Protein AF-A0A931FEJ0-F1 (afdb_monomer)

Organism: NCBI:txid2789292

pLDDT: mean 71.98, std 15.09, range [36.03, 87.62]

Structure (mmCIF, N/CA/C/O backbone):
data_AF-A0A931FEJ0-F1
#
_entry.id   AF-A0A931FEJ0-F1
#
loop_
_atom_site.group_PDB
_atom_site.id
_atom_site.type_symbol
_atom_site.label_atom_id
_atom_site.label_alt_id
_atom_site.label_comp_id
_atom_site.label_asym_id
_atom_site.label_entity_id
_atom_site.label_seq_id
_atom_site.pdbx_PDB_ins_code
_atom_site.Cartn_x
_atom_site.Cartn_y
_atom_site.Cartn_z
_atom_site.occupancy
_atom_site.B_iso_or_equiv
_atom_site.auth_seq_id
_atom_site.auth_comp_id
_atom_site.auth_asym_id
_atom_site.auth_atom_id
_atom_site.pdbx_PDB_model_num
ATOM 1 N N . MET A 1 1 ? 5.966 -10.822 9.585 1.00 44.88 1 MET A N 1
ATOM 2 C CA . MET A 1 1 ? 5.069 -10.054 10.484 1.00 44.88 1 MET A CA 1
ATOM 3 C C . MET A 1 1 ? 3.908 -9.532 9.652 1.00 44.88 1 MET A C 1
ATOM 5 O O . MET A 1 1 ? 4.157 -8.974 8.595 1.00 44.88 1 MET A O 1
ATOM 9 N N . ALA A 1 2 ? 2.661 -9.777 10.062 1.00 44.91 2 ALA A N 1
ATOM 10 C CA . ALA A 1 2 ? 1.478 -9.426 9.276 1.00 44.91 2 ALA A CA 1
ATOM 11 C C . ALA A 1 2 ? 1.126 -7.939 9.456 1.00 44.91 2 ALA A C 1
ATOM 13 O O . ALA A 1 2 ? 0.591 -7.557 10.491 1.00 44.91 2 ALA A O 1
ATOM 14 N N . LEU A 1 3 ? 1.404 -7.107 8.449 1.00 54.06 3 LEU A N 1
ATOM 15 C CA . LEU A 1 3 ? 1.055 -5.674 8.424 1.00 54.06 3 LEU A CA 1
ATOM 16 C C . LEU A 1 3 ? -0.394 -5.403 7.982 1.00 54.06 3 LEU A C 1
ATOM 18 O O . LEU A 1 3 ? -0.808 -4.251 7.878 1.00 54.06 3 LEU A O 1
ATOM 22 N N . ARG A 1 4 ? -1.204 -6.463 7.833 1.00 47.66 4 ARG A N 1
ATOM 23 C CA . ARG A 1 4 ? -2.661 -6.394 7.617 1.00 47.66 4 ARG A CA 1
ATOM 24 C C . ARG A 1 4 ? -3.429 -5.463 8.586 1.00 47.66 4 ARG A C 1
ATOM 26 O O . ARG A 1 4 ? -4.486 -4.996 8.170 1.00 47.66 4 ARG A O 1
ATOM 33 N N . PRO A 1 5 ? -2.977 -5.149 9.824 1.00 52.06 5 PRO A N 1
ATOM 34 C CA . PRO A 1 5 ? -3.698 -4.200 10.676 1.00 52.06 5 PRO A CA 1
ATOM 35 C C . PRO A 1 5 ? -3.537 -2.724 10.284 1.00 52.06 5 PRO A C 1
ATOM 37 O O . PRO A 1 5 ? -4.418 -1.935 10.604 1.00 52.06 5 PRO A O 1
ATOM 40 N N . LEU A 1 6 ? -2.433 -2.324 9.638 1.00 55.00 6 LEU A N 1
ATOM 41 C CA . LEU A 1 6 ? -2.099 -0.895 9.479 1.00 55.00 6 LEU A CA 1
ATOM 42 C C . LEU A 1 6 ? -2.896 -0.199 8.376 1.00 55.00 6 LEU A C 1
ATOM 44 O O . LEU A 1 6 ? -3.106 1.007 8.438 1.00 55.00 6 LEU A O 1
ATOM 48 N N . ALA A 1 7 ? -3.378 -0.967 7.404 1.00 55.38 7 ALA A N 1
ATOM 49 C CA . ALA A 1 7 ? -4.186 -0.480 6.298 1.00 55.38 7 ALA A CA 1
ATOM 50 C C . ALA A 1 7 ? -5.572 -1.149 6.323 1.00 55.38 7 ALA A C 1
ATOM 52 O O . ALA A 1 7 ? -6.057 -1.645 5.308 1.00 55.38 7 ALA A O 1
ATOM 53 N N . HIS A 1 8 ? -6.196 -1.245 7.505 1.00 61.62 8 HIS A N 1
ATOM 54 C CA . HIS A 1 8 ? -7.490 -1.910 7.661 1.00 61.62 8 HIS A CA 1
ATOM 55 C C . HIS A 1 8 ? -8.558 -1.221 6.792 1.00 61.62 8 HIS A C 1
ATOM 57 O O . HIS A 1 8 ? -8.996 -0.106 7.074 1.00 61.62 8 HIS A O 1
ATOM 63 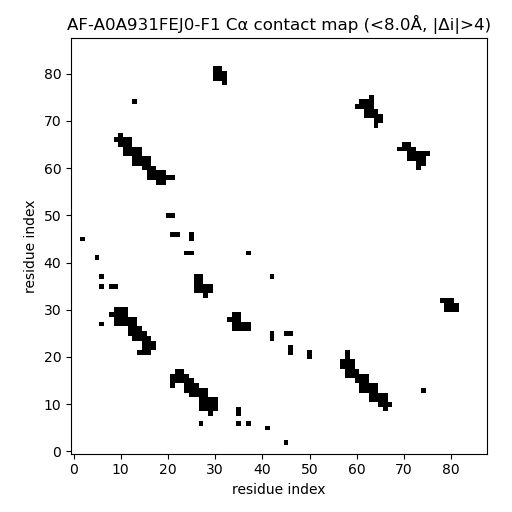N N . GLY A 1 9 ? -8.950 -1.889 5.706 1.00 65.62 9 GLY A N 1
ATOM 64 C CA . GLY A 1 9 ? -9.893 -1.380 4.710 1.00 65.62 9 GLY A CA 1
ATOM 65 C C . GLY A 1 9 ? -9.257 -0.763 3.461 1.00 65.62 9 GLY A C 1
ATOM 66 O O . GLY A 1 9 ? -9.993 -0.463 2.528 1.00 65.62 9 GLY A O 1
ATOM 67 N N . ALA A 1 10 ? -7.933 -0.603 3.401 1.00 71.94 10 ALA A N 1
ATOM 68 C CA . ALA A 1 10 ? -7.252 -0.244 2.164 1.00 71.94 10 ALA A CA 1
ATOM 69 C C . ALA A 1 10 ? -7.095 -1.478 1.265 1.00 71.94 10 ALA A C 1
ATOM 71 O O . ALA A 1 10 ? -6.752 -2.564 1.732 1.00 71.94 10 ALA A O 1
ATOM 72 N N . ALA A 1 11 ? -7.329 -1.290 -0.026 1.00 80.31 11 ALA A N 1
ATOM 73 C CA . ALA A 1 11 ? -7.077 -2.272 -1.070 1.00 80.31 11 ALA A CA 1
ATOM 74 C C . ALA A 1 11 ? -5.813 -1.936 -1.871 1.00 80.31 11 ALA A C 1
ATOM 76 O O . ALA A 1 11 ? -5.142 -2.841 -2.353 1.00 80.31 11 ALA A O 1
ATOM 77 N N . TRP A 1 12 ? -5.464 -0.651 -1.965 1.00 82.06 12 TRP A N 1
ATOM 78 C CA . TRP A 1 12 ? -4.367 -0.166 -2.793 1.00 82.06 12 TRP A CA 1
ATOM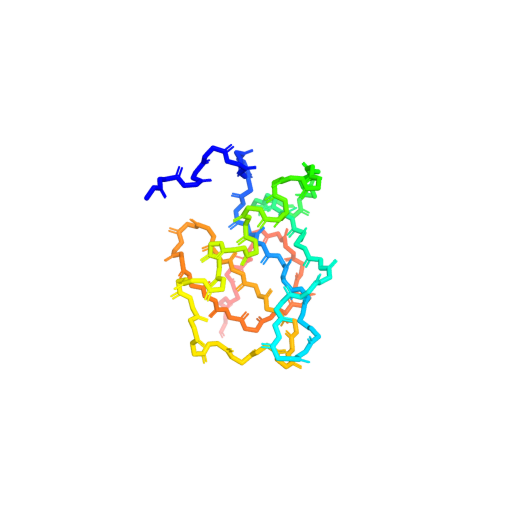 79 C C . TRP A 1 12 ? -3.510 0.839 -2.043 1.00 82.06 12 TRP A C 1
ATOM 81 O O . TRP A 1 12 ? -4.029 1.660 -1.285 1.00 82.06 12 TRP A O 1
ATOM 91 N N . LEU A 1 13 ? -2.208 0.812 -2.300 1.00 85.12 13 LEU A N 1
ATOM 92 C CA . LEU A 1 13 ? -1.284 1.865 -1.902 1.00 85.12 13 LEU A CA 1
ATOM 93 C C . LEU A 1 13 ? -0.713 2.528 -3.143 1.00 85.12 13 LEU A C 1
ATOM 95 O O . LEU A 1 13 ? -0.144 1.848 -3.989 1.00 85.12 13 LEU A O 1
ATOM 99 N N . ARG A 1 14 ? -0.811 3.850 -3.224 1.00 86.12 14 ARG A N 1
ATOM 100 C CA . ARG A 1 14 ? -0.004 4.649 -4.144 1.00 86.12 14 ARG A CA 1
ATOM 101 C C . ARG A 1 14 ? 1.289 5.019 -3.443 1.00 86.12 14 ARG A C 1
ATOM 103 O O . ARG A 1 14 ? 1.265 5.595 -2.353 1.00 86.12 14 ARG A O 1
ATOM 110 N N . LEU A 1 15 ? 2.394 4.696 -4.086 1.00 84.94 15 LEU A N 1
ATOM 111 C CA . LEU A 1 15 ? 3.748 4.952 -3.642 1.00 84.94 15 LEU A CA 1
ATOM 112 C C . LEU A 1 15 ? 4.337 6.004 -4.569 1.00 84.94 15 LEU A C 1
ATOM 114 O O . LEU A 1 15 ? 4.475 5.772 -5.772 1.00 84.94 15 LEU A O 1
ATOM 118 N N . ARG A 1 16 ? 4.675 7.166 -4.009 1.00 76.38 16 ARG A N 1
ATOM 119 C CA . ARG A 1 16 ? 5.528 8.129 -4.701 1.00 76.38 16 ARG A CA 1
ATOM 120 C C . ARG A 1 16 ? 6.978 7.824 -4.401 1.00 76.38 16 ARG A C 1
ATOM 122 O O . ARG A 1 16 ? 7.386 7.768 -3.238 1.00 76.38 16 ARG A O 1
ATOM 129 N N . ALA A 1 17 ? 7.731 7.639 -5.467 1.00 67.81 17 ALA A N 1
ATOM 130 C CA . ALA A 1 17 ? 9.142 7.370 -5.399 1.00 67.81 17 ALA A CA 1
ATOM 131 C C . ALA A 1 17 ? 9.947 8.619 -5.777 1.00 67.81 17 ALA A C 1
ATOM 133 O O . ALA A 1 17 ? 9.633 9.279 -6.764 1.00 67.81 17 ALA A O 1
ATOM 134 N N . ASP A 1 18 ? 10.973 8.920 -4.983 1.00 65.06 18 ASP A N 1
ATOM 135 C CA . ASP A 1 18 ? 12.019 9.888 -5.317 1.00 65.06 18 ASP A CA 1
ATOM 136 C C . ASP A 1 18 ? 13.341 9.124 -5.171 1.00 6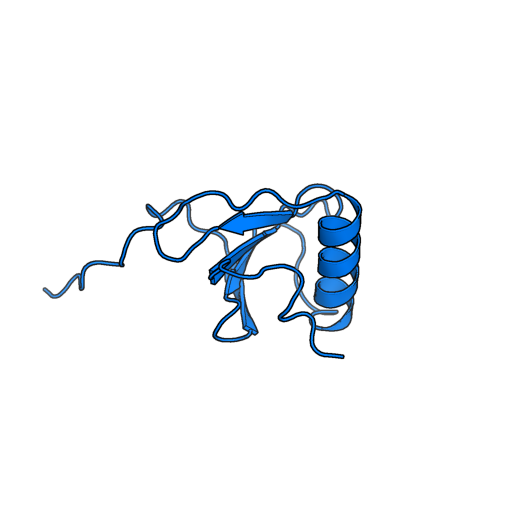5.06 18 ASP A C 1
ATOM 138 O O . ASP A 1 18 ? 13.860 8.924 -4.066 1.00 65.06 18 ASP A O 1
ATOM 142 N N . ALA A 1 19 ? 13.751 8.500 -6.281 1.00 59.72 19 ALA A N 1
ATOM 143 C CA . ALA A 1 19 ? 14.818 7.505 -6.349 1.00 59.72 19 ALA A CA 1
ATOM 144 C C . ALA A 1 19 ? 16.068 7.910 -5.535 1.00 59.72 19 ALA A C 1
ATOM 146 O O . ALA A 1 19 ? 16.460 9.078 -5.532 1.00 59.72 19 ALA A O 1
ATOM 147 N N . PRO A 1 20 ? 16.774 6.959 -4.887 1.00 61.34 20 PRO A N 1
ATOM 148 C CA . PRO A 1 20 ? 16.674 5.501 -5.032 1.00 61.34 20 PRO A CA 1
ATOM 149 C C . PRO A 1 20 ? 15.779 4.801 -3.991 1.00 61.34 20 PRO A C 1
ATOM 151 O O . PRO A 1 20 ? 15.856 3.584 -3.855 1.00 61.34 20 PRO A O 1
ATOM 154 N N . GLN A 1 21 ? 14.977 5.534 -3.212 1.00 60.44 21 GLN A N 1
ATOM 155 C CA . GLN A 1 21 ? 14.115 4.955 -2.170 1.00 60.44 21 GLN A CA 1
ATOM 156 C C . GLN A 1 21 ? 12.714 5.581 -2.212 1.00 60.44 21 GLN A C 1
ATOM 158 O O . GLN A 1 21 ? 12.586 6.760 -2.543 1.00 60.44 21 GLN A O 1
ATOM 163 N N . PRO A 1 22 ? 11.653 4.853 -1.828 1.00 62.56 22 PRO A N 1
ATOM 164 C CA . PRO A 1 22 ? 10.334 5.452 -1.680 1.00 62.56 22 PRO A CA 1
ATOM 165 C C . PRO A 1 22 ? 10.361 6.377 -0.451 1.00 62.56 22 PRO A C 1
ATOM 167 O O . PRO A 1 22 ? 10.371 5.910 0.687 1.00 62.56 22 PRO A O 1
ATOM 170 N N . ARG A 1 23 ? 10.478 7.694 -0.668 1.00 58.72 23 ARG A N 1
ATOM 171 C CA . ARG A 1 23 ? 10.762 8.658 0.410 1.00 58.72 23 ARG A CA 1
ATOM 172 C C . ARG A 1 23 ? 9.567 9.452 0.910 1.00 58.72 23 ARG A C 1
ATOM 174 O O . ARG A 1 23 ? 9.597 9.854 2.067 1.00 58.72 23 ARG A O 1
ATOM 181 N N . GLU A 1 24 ? 8.547 9.705 0.094 1.00 61.28 24 GLU A N 1
ATOM 182 C CA . GLU A 1 24 ? 7.748 10.907 0.371 1.00 61.28 24 GLU A CA 1
ATOM 183 C C . GLU A 1 24 ? 6.259 10.708 0.600 1.00 61.28 24 GLU A C 1
ATOM 185 O O . GLU A 1 24 ? 5.682 11.506 1.332 1.00 61.28 24 GLU A O 1
ATOM 190 N N . GLN A 1 25 ? 5.609 9.683 0.044 1.00 72.56 25 GLN A N 1
ATOM 191 C CA . GLN A 1 25 ? 4.163 9.547 0.230 1.00 72.56 25 GLN A CA 1
ATOM 192 C C . GLN A 1 25 ? 3.674 8.125 -0.030 1.00 72.56 25 GLN A C 1
ATOM 194 O O . GLN A 1 25 ? 3.793 7.599 -1.138 1.00 72.56 25 GLN A O 1
ATOM 199 N N . VAL A 1 26 ? 3.061 7.540 0.999 1.00 79.25 26 VAL A N 1
ATOM 200 C CA . VAL A 1 26 ? 2.175 6.384 0.870 1.00 79.25 26 VAL A CA 1
ATOM 201 C C . VAL A 1 26 ? 0.760 6.900 1.020 1.00 79.25 26 VAL A C 1
ATOM 203 O O . VAL A 1 26 ? 0.398 7.444 2.060 1.00 79.25 26 VAL A O 1
ATOM 206 N N . THR A 1 27 ? -0.042 6.730 -0.021 1.00 84.88 27 THR A N 1
ATOM 207 C CA . THR A 1 27 ? -1.467 7.044 0.041 1.00 84.88 27 THR A CA 1
ATOM 208 C C . THR A 1 27 ? -2.245 5.748 -0.036 1.00 84.88 27 THR A C 1
ATOM 210 O O . THR A 1 27 ? -2.131 5.018 -1.018 1.00 84.88 27 THR A O 1
ATOM 213 N N . ALA A 1 28 ? -3.019 5.444 1.000 1.00 86.25 28 ALA A N 1
ATOM 214 C CA . ALA A 1 28 ? -3.878 4.274 0.997 1.00 86.25 28 ALA A CA 1
ATOM 215 C C . ALA A 1 28 ? -5.246 4.603 0.400 1.00 86.25 28 ALA A C 1
ATOM 217 O O . ALA A 1 28 ? -5.839 5.640 0.695 1.00 86.25 28 ALA A O 1
ATOM 218 N N . PHE A 1 29 ? -5.762 3.678 -0.398 1.00 83.94 29 PHE A N 1
ATOM 219 C CA . PHE A 1 29 ? -7.078 3.750 -1.013 1.00 83.94 29 PHE A CA 1
ATOM 220 C C . PHE A 1 29 ? -7.860 2.481 -0.711 1.00 83.94 29 PHE A C 1
ATOM 222 O O . PHE A 1 29 ? -7.309 1.379 -0.697 1.00 83.94 29 PHE A O 1
ATOM 229 N N . ARG A 1 30 ? -9.164 2.623 -0.498 1.00 83.50 30 ARG A N 1
ATOM 230 C CA . ARG A 1 30 ? -10.118 1.511 -0.486 1.00 83.50 30 ARG A CA 1
ATOM 231 C C . ARG A 1 30 ? -10.396 1.014 -1.910 1.00 83.50 30 ARG A C 1
ATOM 233 O O . ARG A 1 30 ? -10.023 1.653 -2.889 1.00 83.50 30 ARG A O 1
ATOM 240 N N . THR A 1 31 ? -11.099 -0.113 -2.031 1.00 78.38 31 THR A N 1
ATOM 241 C CA . THR A 1 31 ? -11.532 -0.675 -3.328 1.00 78.38 31 THR A CA 1
ATOM 242 C C . THR A 1 31 ? -12.443 0.268 -4.122 1.00 78.38 31 THR A C 1
ATOM 244 O O . THR A 1 31 ? -12.493 0.181 -5.342 1.00 78.38 31 THR A O 1
ATOM 247 N N . ASP A 1 32 ? -13.155 1.166 -3.438 1.00 77.12 32 ASP A N 1
ATOM 248 C CA . ASP A 1 32 ? -14.030 2.183 -4.035 1.00 77.12 32 ASP A CA 1
ATOM 249 C C . ASP A 1 32 ? -13.304 3.503 -4.369 1.00 77.12 32 ASP A C 1
ATOM 251 O O . ASP A 1 32 ? -13.955 4.484 -4.721 1.00 77.12 32 ASP A O 1
ATOM 255 N N . GLY A 1 33 ? -11.974 3.548 -4.211 1.00 76.56 33 GLY A N 1
ATOM 256 C CA . GLY A 1 33 ? -11.158 4.737 -4.464 1.00 76.56 33 GLY A CA 1
ATOM 257 C C . GLY A 1 33 ? -11.149 5.759 -3.331 1.00 76.56 33 GLY A C 1
ATOM 258 O O . GLY A 1 33 ? -10.499 6.797 -3.450 1.00 76.56 33 GLY A O 1
ATOM 259 N N . THR A 1 34 ? -11.817 5.484 -2.208 1.00 82.50 34 THR A N 1
ATOM 260 C CA . THR A 1 34 ? -11.801 6.377 -1.045 1.00 82.50 34 THR A CA 1
ATOM 261 C C . THR A 1 34 ? -10.422 6.392 -0.399 1.00 82.50 34 THR A C 1
ATOM 263 O O . THR A 1 34 ? -9.862 5.340 -0.082 1.00 82.50 34 THR A O 1
ATOM 266 N N . LEU A 1 35 ? -9.906 7.592 -0.132 1.00 83.56 35 LEU A N 1
ATOM 267 C CA . LEU A 1 35 ? -8.675 7.788 0.628 1.00 83.56 35 LEU A CA 1
ATOM 268 C C . LEU A 1 35 ? -8.821 7.258 2.057 1.00 83.56 35 LEU A C 1
ATOM 270 O O . LEU A 1 35 ? -9.753 7.609 2.782 1.00 83.56 35 LEU A O 1
ATOM 274 N N . VAL A 1 36 ? -7.861 6.441 2.475 1.00 83.69 36 VAL A N 1
ATOM 275 C CA . VAL A 1 36 ? -7.722 5.990 3.856 1.00 83.69 36 VAL A CA 1
ATOM 276 C C . VAL A 1 36 ? -6.647 6.853 4.513 1.00 83.69 36 VAL A C 1
ATOM 278 O O . VAL A 1 36 ? -5.489 6.790 4.095 1.00 83.69 36 VAL A O 1
ATOM 281 N N . PRO A 1 37 ? -6.995 7.670 5.524 1.00 80.31 37 PRO A N 1
ATOM 282 C CA . PRO A 1 37 ? -6.005 8.470 6.224 1.00 80.31 37 PRO A CA 1
ATOM 283 C C . PRO A 1 37 ? -5.032 7.543 6.954 1.00 80.31 37 PRO A C 1
ATOM 285 O O . PRO A 1 37 ? -5.440 6.696 7.750 1.00 80.31 37 PRO A O 1
ATOM 288 N N . LEU A 1 38 ? -3.744 7.718 6.680 1.00 80.06 38 LEU A N 1
ATOM 289 C CA . LEU A 1 38 ? -2.666 7.029 7.374 1.00 80.06 38 LEU A CA 1
ATOM 290 C C . LEU A 1 38 ? -1.997 7.999 8.343 1.00 80.06 38 LEU A C 1
ATOM 292 O O . LEU A 1 38 ? -1.821 9.180 8.043 1.00 80.06 38 LEU A O 1
ATOM 296 N N . THR A 1 39 ? -1.617 7.496 9.514 1.00 84.38 39 THR A N 1
ATOM 297 C CA . THR A 1 39 ? -0.731 8.238 10.411 1.00 84.38 39 THR A CA 1
ATOM 298 C C . THR A 1 39 ? 0.693 8.201 9.866 1.00 84.38 39 THR A C 1
ATOM 300 O O . THR A 1 39 ? 1.068 7.277 9.144 1.00 84.38 39 THR A O 1
ATOM 303 N N . GLU A 1 40 ? 1.517 9.167 10.261 1.00 80.62 40 GLU A N 1
ATOM 304 C CA . GLU A 1 40 ? 2.934 9.213 9.882 1.00 80.62 40 GLU A CA 1
ATOM 305 C C . GLU A 1 40 ? 3.669 7.907 10.236 1.00 80.62 40 GLU A C 1
ATOM 307 O O . GLU A 1 40 ? 4.345 7.318 9.395 1.00 80.62 40 GLU A O 1
ATOM 312 N N . ALA A 1 41 ? 3.425 7.371 11.438 1.00 83.25 41 ALA A N 1
ATOM 313 C CA . ALA A 1 41 ? 3.985 6.093 11.875 1.00 83.25 41 ALA A CA 1
ATOM 314 C C . ALA A 1 41 ? 3.528 4.901 11.009 1.00 83.25 41 ALA A C 1
ATOM 316 O O . ALA A 1 41 ? 4.305 3.971 10.782 1.00 83.25 41 ALA A O 1
ATOM 317 N N . ALA A 1 42 ? 2.281 4.910 10.517 1.00 82.25 42 ALA A N 1
ATOM 318 C CA . ALA A 1 42 ? 1.784 3.876 9.610 1.00 82.25 42 ALA A CA 1
ATOM 319 C C . ALA A 1 42 ? 2.450 3.983 8.232 1.00 82.25 42 ALA A C 1
ATOM 321 O O . ALA A 1 42 ? 2.907 2.967 7.708 1.00 82.25 42 ALA A O 1
ATOM 322 N N . CYS A 1 43 ? 2.586 5.200 7.692 1.00 81.50 43 CYS A N 1
ATOM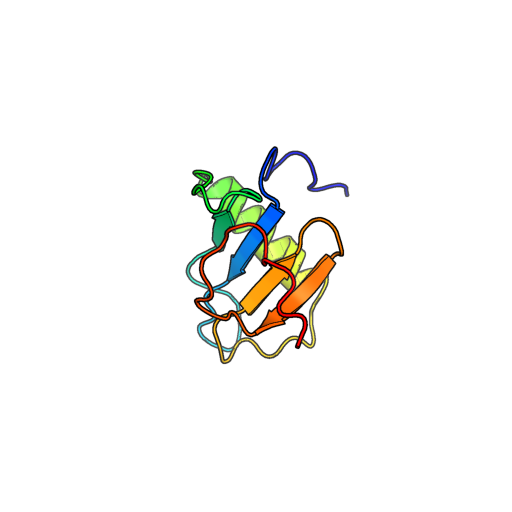 323 C CA . CYS A 1 43 ? 3.326 5.448 6.455 1.00 81.50 43 CYS A CA 1
ATOM 324 C C . CYS A 1 43 ? 4.771 4.943 6.555 1.00 81.50 43 CYS A C 1
ATOM 326 O O . CYS A 1 43 ? 5.217 4.192 5.692 1.00 81.50 43 CYS A O 1
ATOM 328 N N . GLU A 1 44 ? 5.486 5.278 7.631 1.00 83.62 44 GLU A N 1
ATOM 329 C CA . GLU A 1 44 ? 6.876 4.852 7.831 1.00 83.62 44 GLU A CA 1
ATOM 330 C C . GLU A 1 44 ? 7.006 3.325 7.975 1.00 83.62 44 GLU A C 1
ATOM 332 O O . GLU A 1 44 ? 7.930 2.704 7.441 1.00 83.62 44 GLU A O 1
ATOM 337 N N . ALA A 1 45 ? 6.077 2.683 8.688 1.00 84.00 45 ALA A N 1
ATOM 33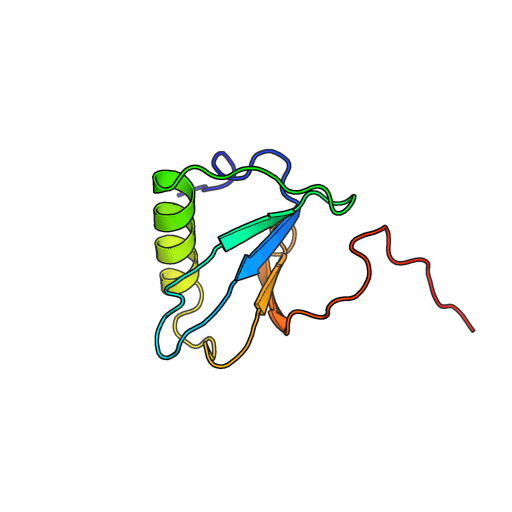8 C CA . ALA A 1 45 ? 6.045 1.227 8.804 1.00 84.00 45 ALA A CA 1
ATOM 339 C C . ALA A 1 45 ? 5.786 0.547 7.447 1.00 84.00 45 ALA A C 1
ATOM 341 O O . ALA A 1 45 ? 6.415 -0.466 7.139 1.00 84.00 45 ALA A O 1
ATOM 342 N N . MET A 1 46 ? 4.902 1.116 6.625 1.00 82.62 46 MET A N 1
ATOM 343 C CA . MET A 1 46 ? 4.587 0.602 5.291 1.00 82.62 46 MET A CA 1
ATOM 344 C C . MET A 1 46 ? 5.759 0.790 4.328 1.00 82.62 46 MET A C 1
ATOM 346 O O . MET A 1 46 ? 6.132 -0.169 3.662 1.00 82.62 46 MET A O 1
ATOM 350 N N . LEU A 1 47 ? 6.409 1.957 4.314 1.00 83.06 47 LEU A N 1
ATOM 351 C CA . LEU A 1 47 ? 7.606 2.199 3.499 1.00 83.06 47 LEU A CA 1
ATOM 352 C C . LEU A 1 47 ? 8.742 1.229 3.831 1.00 83.06 47 LEU A C 1
ATOM 354 O O . LEU A 1 47 ? 9.361 0.674 2.922 1.00 83.06 47 LEU A O 1
ATOM 358 N N . ARG A 1 48 ? 8.994 0.979 5.124 1.00 83.75 48 ARG A N 1
ATOM 359 C CA . ARG A 1 48 ? 10.011 0.010 5.560 1.00 83.75 48 ARG A CA 1
ATOM 360 C C . ARG A 1 48 ? 9.692 -1.406 5.111 1.00 83.75 48 ARG A C 1
ATOM 362 O O . ARG A 1 48 ? 10.590 -2.118 4.678 1.00 83.75 48 ARG A O 1
ATOM 369 N N . TRP A 1 49 ? 8.430 -1.812 5.210 1.00 84.19 49 TRP A N 1
ATOM 370 C CA . TRP A 1 49 ? 8.006 -3.126 4.743 1.00 84.19 49 TRP A CA 1
ATOM 371 C C . TRP A 1 49 ? 8.157 -3.276 3.235 1.00 84.19 49 TRP A C 1
ATOM 373 O O . TRP A 1 49 ? 8.782 -4.226 2.784 1.00 84.19 49 TRP A O 1
ATOM 383 N N . ILE A 1 50 ? 7.644 -2.313 2.476 1.00 83.44 50 ILE A N 1
ATOM 384 C CA . ILE A 1 50 ? 7.686 -2.325 1.016 1.00 83.44 50 ILE A CA 1
ATOM 385 C C . ILE A 1 50 ? 9.139 -2.340 0.528 1.00 83.44 50 ILE A C 1
ATOM 387 O O . ILE A 1 50 ? 9.503 -3.149 -0.314 1.00 83.44 50 ILE A O 1
ATOM 391 N N . SER A 1 51 ? 10.007 -1.514 1.111 1.00 81.44 51 SER A N 1
ATOM 392 C CA . SER A 1 51 ? 11.428 -1.497 0.738 1.00 81.44 51 SER A CA 1
ATOM 393 C C . SER A 1 51 ? 12.143 -2.818 1.054 1.00 81.44 51 SER A C 1
ATOM 395 O O . SER A 1 51 ? 13.104 -3.169 0.378 1.00 81.44 51 SER A O 1
ATOM 397 N N . ALA A 1 52 ? 11.697 -3.547 2.083 1.00 84.06 52 ALA A N 1
ATOM 398 C CA . ALA A 1 52 ? 12.270 -4.838 2.458 1.00 84.06 52 ALA A CA 1
ATOM 399 C C . ALA A 1 52 ? 11.757 -6.000 1.589 1.00 84.06 52 ALA A C 1
ATOM 401 O O . ALA A 1 52 ? 12.512 -6.932 1.329 1.00 84.06 52 ALA A O 1
ATOM 402 N N . ASP A 1 53 ? 10.492 -5.953 1.166 1.00 83.69 53 ASP A N 1
ATOM 403 C CA . ASP A 1 53 ? 9.848 -7.011 0.375 1.00 83.69 53 ASP A CA 1
ATOM 404 C C . ASP A 1 53 ? 10.140 -6.868 -1.132 1.00 83.69 53 ASP A C 1
ATOM 406 O O . ASP A 1 53 ? 10.194 -7.862 -1.852 1.00 83.69 53 ASP A O 1
ATOM 410 N N . TYR A 1 54 ? 10.418 -5.642 -1.595 1.00 82.44 54 TYR A N 1
ATOM 411 C CA . TYR A 1 54 ? 10.727 -5.325 -2.993 1.00 82.44 54 TYR A CA 1
ATOM 412 C C . TYR A 1 54 ? 12.074 -4.590 -3.133 1.00 82.44 54 TYR A C 1
ATOM 414 O O . TYR A 1 54 ? 12.108 -3.433 -3.565 1.00 82.44 54 TYR A O 1
ATOM 422 N N . PRO A 1 55 ? 13.205 -5.234 -2.783 1.00 79.88 55 PRO A N 1
ATOM 423 C CA . PRO A 1 55 ? 14.527 -4.604 -2.849 1.00 79.88 55 PRO A CA 1
ATOM 424 C C . PRO A 1 55 ? 14.957 -4.247 -4.281 1.00 79.88 55 PRO A C 1
ATOM 426 O O . PRO A 1 55 ? 15.738 -3.318 -4.465 1.00 79.88 55 PRO A O 1
ATOM 429 N N . ASP A 1 56 ? 14.422 -4.955 -5.281 1.00 79.31 56 ASP A N 1
ATOM 430 C CA . ASP A 1 56 ? 14.739 -4.772 -6.703 1.00 79.31 56 ASP A CA 1
ATOM 431 C C . ASP A 1 56 ? 13.740 -3.864 -7.445 1.00 79.31 56 ASP A C 1
ATOM 433 O O . ASP A 1 56 ? 13.839 -3.695 -8.662 1.00 79.31 56 ASP A O 1
ATOM 437 N N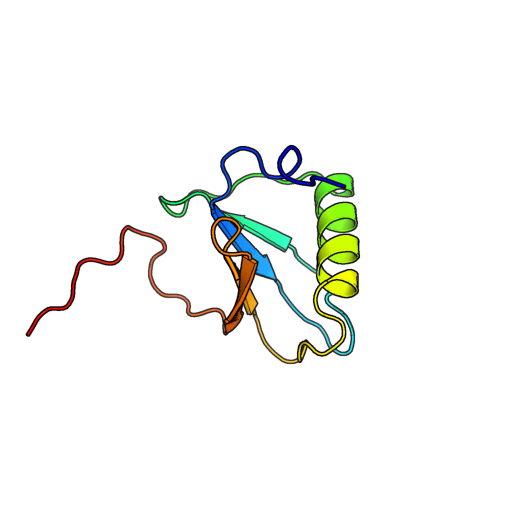 . ALA A 1 57 ? 12.745 -3.295 -6.751 1.00 76.56 57 ALA A N 1
ATOM 438 C CA . ALA A 1 57 ? 11.784 -2.406 -7.394 1.00 76.56 57 ALA A CA 1
ATOM 439 C C . ALA A 1 57 ? 12.456 -1.104 -7.859 1.00 76.56 57 ALA A C 1
ATOM 441 O O . ALA A 1 57 ? 13.198 -0.456 -7.118 1.00 76.56 57 ALA A O 1
ATOM 442 N N . ALA A 1 58 ? 12.158 -0.702 -9.096 1.00 75.75 58 ALA A N 1
ATOM 443 C CA . ALA A 1 58 ? 12.564 0.589 -9.626 1.00 75.75 58 ALA A CA 1
ATOM 444 C C . ALA A 1 58 ? 11.670 1.686 -9.033 1.00 75.75 58 ALA A C 1
ATOM 446 O O . ALA A 1 58 ? 10.499 1.824 -9.374 1.00 75.75 58 ALA A O 1
ATOM 447 N N . TRP A 1 59 ? 12.236 2.455 -8.107 1.00 77.19 59 TRP A N 1
ATOM 448 C CA . TRP A 1 59 ? 11.602 3.603 -7.455 1.00 77.19 59 TRP A CA 1
ATOM 449 C C . TRP A 1 59 ? 11.774 4.881 -8.297 1.00 77.19 59 TRP A C 1
ATOM 451 O O . TRP A 1 59 ? 12.144 5.929 -7.774 1.00 77.19 59 TRP A O 1
ATOM 461 N N . ASP A 1 60 ? 11.596 4.793 -9.613 1.00 75.19 60 ASP A N 1
ATOM 462 C CA . ASP A 1 60 ? 11.779 5.895 -10.569 1.00 75.19 60 ASP A CA 1
ATOM 463 C C . ASP A 1 60 ? 10.452 6.500 -11.061 1.00 75.19 60 ASP A C 1
ATOM 465 O O . ASP A 1 60 ? 10.446 7.551 -11.703 1.00 75.19 60 ASP A O 1
ATOM 469 N N . ALA A 1 61 ? 9.328 5.867 -10.723 1.00 76.31 61 ALA A N 1
ATOM 470 C CA . ALA A 1 61 ? 7.984 6.295 -11.084 1.00 76.31 61 ALA A CA 1
ATOM 471 C C . ALA A 1 61 ? 6.990 6.100 -9.928 1.00 76.31 61 ALA A C 1
ATOM 473 O O . ALA A 1 61 ? 7.293 5.494 -8.898 1.00 76.31 61 ALA A O 1
ATOM 474 N N . GLU A 1 62 ? 5.772 6.618 -10.096 1.00 84.44 62 GLU A N 1
ATOM 475 C CA . GLU A 1 62 ? 4.674 6.306 -9.182 1.00 84.44 62 GLU A CA 1
ATOM 476 C C . GLU A 1 62 ? 4.249 4.846 -9.343 1.00 84.44 62 GLU A C 1
ATOM 478 O O . GLU A 1 62 ? 4.023 4.366 -10.456 1.00 84.44 62 GLU A O 1
ATOM 483 N N . LEU A 1 63 ? 4.110 4.147 -8.220 1.00 85.69 63 LEU A N 1
ATOM 484 C CA . LEU A 1 63 ? 3.777 2.727 -8.186 1.00 85.69 63 LEU A CA 1
ATOM 485 C C . LEU A 1 63 ? 2.505 2.488 -7.376 1.00 85.69 63 LEU A C 1
ATOM 487 O O . LEU A 1 63 ? 2.253 3.141 -6.366 1.00 85.69 63 LEU A O 1
ATOM 491 N N . GLY A 1 64 ? 1.701 1.531 -7.819 1.00 87.62 64 GLY A N 1
ATOM 492 C CA . GLY A 1 64 ? 0.586 0.965 -7.081 1.00 87.62 64 GLY A CA 1
ATOM 493 C C . GLY A 1 64 ? 0.967 -0.378 -6.479 1.00 87.62 64 GLY A C 1
ATOM 494 O O . GLY A 1 64 ? 1.442 -1.253 -7.196 1.00 87.62 64 GLY A O 1
ATOM 495 N N . LEU A 1 65 ? 0.720 -0.558 -5.185 1.00 86.19 65 LEU A N 1
ATOM 496 C CA . LEU A 1 65 ? 0.773 -1.857 -4.523 1.00 86.19 65 LEU A CA 1
ATOM 497 C C . LEU A 1 65 ? -0.646 -2.328 -4.212 1.00 86.19 65 LEU A C 1
ATOM 499 O O . LEU A 1 65 ? -1.374 -1.682 -3.455 1.00 86.19 65 LEU A O 1
ATOM 503 N N . ASP A 1 66 ? -1.017 -3.462 -4.794 1.00 85.19 66 ASP A N 1
ATOM 504 C CA . ASP A 1 66 ? -2.238 -4.188 -4.465 1.00 85.19 66 ASP A CA 1
ATOM 505 C C . ASP A 1 66 ? -2.044 -4.941 -3.142 1.00 85.19 66 ASP A C 1
ATOM 507 O O . ASP A 1 66 ? -1.200 -5.832 -3.037 1.00 85.19 66 ASP A O 1
ATOM 511 N N . LEU A 1 67 ? -2.828 -4.609 -2.119 1.00 81.81 67 LEU A N 1
ATOM 512 C CA . LEU A 1 67 ? -2.730 -5.259 -0.810 1.00 81.81 67 LEU A CA 1
ATOM 513 C C . LEU A 1 67 ? -3.378 -6.649 -0.765 1.00 81.81 67 LEU A C 1
ATOM 515 O O . LEU A 1 67 ? -3.103 -7.413 0.163 1.00 81.81 67 LEU A O 1
ATOM 519 N N . ALA A 1 68 ? -4.243 -6.983 -1.724 1.00 80.88 68 ALA A N 1
ATOM 520 C CA . ALA A 1 68 ? -4.851 -8.303 -1.833 1.00 80.88 68 ALA A CA 1
ATOM 521 C C . ALA A 1 68 ? -3.898 -9.305 -2.490 1.00 80.88 68 ALA A C 1
ATOM 523 O O . ALA A 1 68 ? -3.830 -10.455 -2.053 1.00 80.88 68 ALA A O 1
ATOM 524 N N . THR A 1 69 ? -3.165 -8.873 -3.520 1.00 79.94 69 THR A N 1
ATOM 525 C CA . THR A 1 69 ? -2.261 -9.746 -4.285 1.00 79.94 69 THR A CA 1
ATOM 526 C C . THR A 1 69 ? -0.791 -9.602 -3.898 1.00 79.94 69 THR A C 1
ATOM 528 O O . THR A 1 69 ? -0.015 -10.523 -4.140 1.00 79.94 69 THR A O 1
ATOM 531 N N . GLY A 1 70 ? -0.400 -8.490 -3.269 1.00 82.00 70 GLY A N 1
ATOM 532 C CA . GLY A 1 70 ? 1.000 -8.188 -2.974 1.00 82.00 70 GLY A CA 1
ATOM 533 C C . GLY A 1 70 ? 1.814 -7.902 -4.237 1.00 82.00 70 GLY A C 1
ATOM 534 O O . GLY A 1 70 ? 2.997 -8.226 -4.290 1.00 82.00 70 GLY A O 1
ATOM 535 N N . LEU A 1 71 ? 1.197 -7.353 -5.283 1.00 83.19 71 LEU A N 1
ATOM 536 C CA . LEU A 1 71 ? 1.892 -7.006 -6.521 1.00 83.19 71 LEU A CA 1
ATOM 537 C C . LEU A 1 71 ? 2.123 -5.500 -6.609 1.00 83.19 71 LEU A C 1
ATOM 539 O O . LEU A 1 71 ? 1.192 -4.709 -6.446 1.00 83.19 71 LEU A O 1
ATOM 543 N N . ILE A 1 72 ? 3.370 -5.126 -6.901 1.00 84.50 72 ILE A N 1
ATOM 544 C CA . ILE A 1 72 ? 3.743 -3.769 -7.295 1.00 84.50 72 ILE A CA 1
ATOM 545 C C . ILE A 1 72 ? 3.621 -3.643 -8.810 1.00 84.50 72 ILE A C 1
ATOM 547 O O . ILE A 1 72 ? 4.136 -4.472 -9.559 1.00 84.50 72 ILE A O 1
ATOM 551 N N . GLN A 1 73 ? 2.973 -2.574 -9.254 1.00 84.50 73 GLN A N 1
ATOM 552 C CA . GLN A 1 73 ? 2.812 -2.225 -10.660 1.00 84.50 73 GLN A CA 1
ATOM 553 C C . GLN A 1 73 ? 2.912 -0.707 -10.852 1.00 84.50 73 GLN A C 1
ATOM 555 O O . GLN A 1 73 ? 2.713 0.034 -9.891 1.00 84.50 73 GLN A O 1
ATOM 560 N N . PRO A 1 74 ? 3.192 -0.211 -12.067 1.00 84.94 74 PRO A N 1
ATOM 561 C CA . PRO A 1 74 ? 3.094 1.215 -12.364 1.00 84.94 74 PRO A CA 1
ATOM 562 C C . PRO A 1 74 ? 1.723 1.774 -11.975 1.00 84.94 74 PRO A C 1
ATOM 564 O O . PRO A 1 74 ? 0.692 1.164 -12.269 1.00 84.94 74 PRO A O 1
ATOM 567 N N . TRP A 1 75 ? 1.702 2.924 -11.300 1.00 81.50 75 TRP A N 1
ATOM 568 C CA . TRP A 1 75 ? 0.450 3.604 -10.991 1.00 81.50 75 TRP A CA 1
ATOM 569 C C . TRP A 1 75 ? -0.153 4.161 -12.278 1.00 81.50 75 TRP A C 1
ATOM 571 O O . TRP A 1 75 ? 0.486 4.919 -13.005 1.00 81.50 75 TRP A O 1
ATOM 581 N N . ILE A 1 76 ? -1.403 3.800 -12.549 1.00 74.69 76 ILE A N 1
ATOM 582 C CA . ILE A 1 76 ? -2.191 4.372 -13.636 1.00 74.69 76 ILE A CA 1
ATOM 583 C C . ILE A 1 76 ? -3.311 5.154 -12.956 1.00 74.69 76 ILE A C 1
ATOM 585 O O . ILE A 1 76 ? -4.066 4.563 -12.187 1.00 74.69 76 ILE A O 1
ATOM 589 N N . ASP A 1 77 ? -3.452 6.452 -13.252 1.00 65.12 77 ASP A N 1
ATOM 590 C CA . ASP A 1 77 ? -4.567 7.310 -12.795 1.00 65.12 77 ASP A CA 1
ATOM 591 C C . ASP A 1 77 ? -5.914 6.917 -13.454 1.00 65.12 77 ASP A C 1
ATOM 593 O O . ASP A 1 77 ? -6.746 7.752 -13.814 1.00 65.12 77 ASP A O 1
ATOM 597 N N . ALA A 1 78 ? -6.147 5.616 -13.634 1.00 52.53 78 ALA A N 1
ATOM 598 C CA . ALA A 1 78 ? -7.464 5.088 -13.906 1.00 52.53 78 ALA A CA 1
ATOM 599 C C . ALA A 1 78 ? -8.354 5.400 -12.694 1.00 52.53 78 ALA A C 1
ATOM 601 O O . ALA A 1 78 ? -7.883 5.320 -11.554 1.0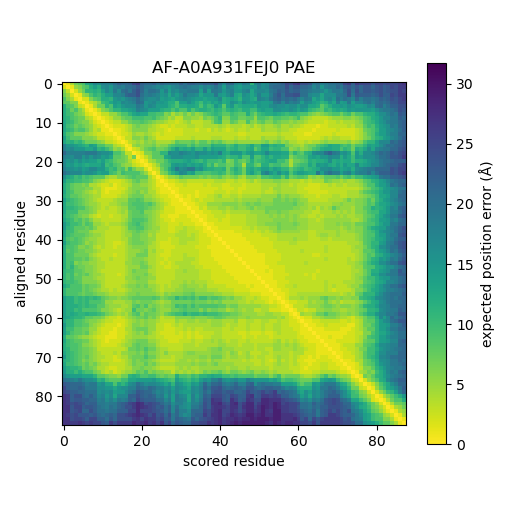0 52.53 78 ALA A O 1
ATOM 602 N N . PRO A 1 79 ? -9.634 5.757 -12.900 1.00 49.69 79 PRO A N 1
ATOM 603 C CA . PRO A 1 79 ? -10.542 5.951 -11.784 1.00 49.69 79 PRO A CA 1
ATOM 604 C C . PRO A 1 79 ? -10.529 4.668 -10.955 1.00 49.69 79 PRO A C 1
ATOM 606 O O . PRO A 1 79 ? -10.869 3.601 -11.466 1.00 49.69 79 PRO A O 1
ATOM 609 N N . LEU A 1 80 ? -10.098 4.779 -9.696 1.00 53.81 80 LEU A N 1
ATOM 610 C CA . LEU A 1 80 ? -10.159 3.723 -8.687 1.00 53.81 80 LEU A CA 1
ATOM 611 C C . LEU A 1 80 ? -11.635 3.456 -8.353 1.00 53.81 80 LEU A C 1
ATOM 613 O O . LEU A 1 80 ? -12.122 3.767 -7.278 1.00 53.81 80 LEU A O 1
ATOM 617 N N . GLY A 1 81 ? -12.382 2.968 -9.329 1.00 44.06 81 GLY A N 1
ATOM 618 C CA . GLY A 1 81 ? -13.684 2.348 -9.187 1.00 44.06 81 GLY A CA 1
ATOM 619 C C . GLY A 1 81 ? -13.559 0.893 -9.629 1.00 44.06 81 GLY A C 1
ATOM 620 O O . GLY A 1 81 ? -12.507 0.499 -10.143 1.00 44.06 81 GLY A O 1
ATOM 621 N N . PRO A 1 82 ? -14.604 0.068 -9.453 1.00 39.16 82 PRO A N 1
ATOM 622 C CA . PRO A 1 82 ? -14.594 -1.270 -10.022 1.00 39.16 82 PRO A CA 1
ATOM 623 C C . PRO A 1 82 ? -14.303 -1.124 -11.513 1.00 39.16 82 PRO A C 1
ATOM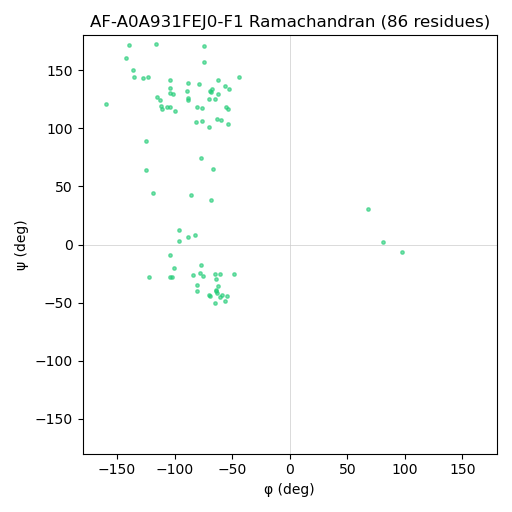 625 O O . PRO A 1 82 ? -15.070 -0.475 -12.225 1.00 39.16 82 PRO A O 1
ATOM 628 N N . ALA A 1 83 ? -13.172 -1.670 -11.965 1.00 43.19 83 ALA A N 1
ATOM 629 C CA . ALA A 1 83 ? -12.871 -1.772 -13.378 1.00 43.19 83 ALA A CA 1
ATOM 630 C C . ALA A 1 83 ? -14.070 -2.472 -14.023 1.00 43.19 83 ALA A C 1
ATOM 632 O O . ALA A 1 83 ? -14.292 -3.668 -13.827 1.00 43.19 83 ALA A O 1
ATOM 633 N N . ALA A 1 84 ? -14.905 -1.697 -14.713 1.00 38.88 84 ALA A N 1
ATOM 634 C CA . ALA A 1 84 ? -15.939 -2.257 -15.552 1.00 38.88 84 ALA A CA 1
ATOM 635 C C . ALA A 1 84 ? -15.232 -3.191 -16.545 1.00 38.88 84 ALA A C 1
ATOM 637 O O . ALA A 1 84 ? -14.175 -2.821 -17.067 1.00 38.88 84 ALA A O 1
ATOM 638 N N . PRO A 1 85 ? -15.758 -4.398 -16.802 1.00 38.56 85 PRO A N 1
ATOM 639 C CA . PRO A 1 85 ? -15.176 -5.261 -17.810 1.00 38.56 85 PRO A CA 1
ATOM 640 C C . PRO A 1 85 ? -15.305 -4.546 -19.156 1.00 38.56 85 PRO A C 1
ATOM 642 O O . PRO A 1 85 ? -16.403 -4.429 -19.698 1.00 38.56 85 PRO A O 1
ATOM 645 N N . ALA A 1 86 ? -14.196 -4.049 -19.701 1.00 36.03 86 ALA A N 1
ATOM 646 C CA . ALA A 1 86 ? -14.142 -3.621 -21.090 1.00 36.03 86 ALA A CA 1
ATOM 647 C C . ALA A 1 86 ? -14.045 -4.880 -21.960 1.00 36.03 86 ALA A C 1
ATOM 649 O O . ALA A 1 86 ? -12.979 -5.257 -22.437 1.00 36.03 86 ALA A O 1
ATOM 650 N N . GLY A 1 87 ? -15.174 -5.577 -22.081 1.00 43.62 87 GLY A N 1
ATOM 651 C C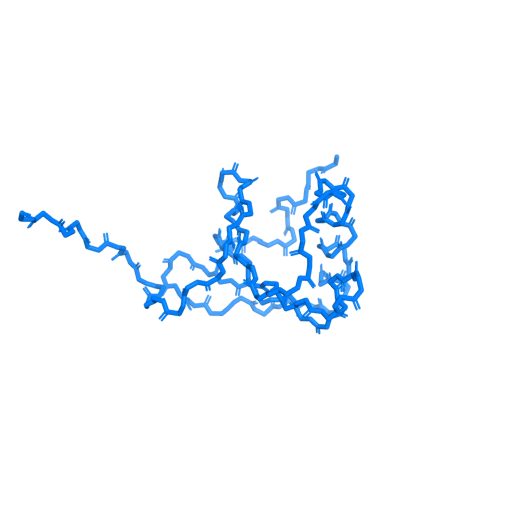A . GLY A 1 87 ? -15.416 -6.485 -23.185 1.00 43.62 87 GLY A CA 1
ATOM 652 C C . GLY A 1 87 ? -15.861 -5.677 -24.397 1.00 43.62 87 GLY A C 1
ATOM 653 O O . GLY A 1 87 ? -16.897 -5.018 -24.331 1.00 43.62 87 GLY A O 1
ATOM 654 N N . VAL A 1 88 ? -15.074 -5.747 -25.468 1.00 36.88 88 VAL A N 1
ATOM 655 C CA . VAL A 1 88 ? -15.506 -5.830 -26.875 1.00 36.88 88 VAL A CA 1
ATOM 656 C C . VAL A 1 88 ? -14.362 -6.398 -27.699 1.00 36.88 88 VAL A C 1
ATOM 658 O O . VAL A 1 88 ? -13.222 -5.920 -27.518 1.00 36.88 88 VAL A O 1
#

Radius of gyration: 13.05 Å; Cα contacts (8 Å, |Δi|>4): 133; chains: 1; bounding box: 33×21×39 Å

Secondary structure (DSSP, 8-state):
---TTTTTT--EEEEEEETTEEEEEEEEE-TTS-EE---HHHHHHHHHHHHHH-TT--TTS-EEEETTTTEEEE-----SS-------

Foldseek 3Di:
DDLCVQLVQFFKWKFQFDPPARPDDTWTAHLARDTDDGDPVSGVVVSVVCCVVCVPDRSPAIWMAGPVVRDIDGDDPDRSHPPDPPDD

Nearest PDB structures (foldseek):
  5l95-assembly1_B  TM=4.220E-01  e=6.217E+00  Homo sapiens
  6h78-assembly8_P  TM=3.281E-01  e=6.633E+00  Homo sapiens
  6h77-assembly2_D  TM=3.849E-01  e=7.078E+00  Homo sapiens
  6h77-assembly1_B  TM=3.878E-01  e=7.078E+00  Homo sapiens
  5l95-assembly1_A  TM=4.120E-01  e=8.597E+00  Homo sapiens

Sequence (88 aa):
MALRPLAHGAAWLRLRADAPQPREQVTAFRTDGTLVPLTEAACEAMLRWISADYPDAAWDAELGLDLATGLIQPWIDAPLGPAAPAGV

Mean predicted aligned error: 9.17 Å

Solvent-accessible surface area (backbone atoms only — not comparable to full-atom values): 5324 Å² total; per-residue (Å²): 132,86,66,71,73,76,49,71,72,40,37,34,32,41,36,42,33,58,63,93,43,69,72,79,44,70,45,34,19,24,68,74,46,47,77,45,91,70,52,71,70,47,42,53,54,48,46,54,48,50,52,68,76,43,74,83,61,78,28,79,47,51,29,28,34,35,65,86,78,71,46,78,42,78,53,68,95,60,76,50,45,80,78,70,83,86,79,129